Protein AF-A0A359FX45-F1 (afdb_monomer)

Nearest PDB structures (foldseek):
  5uj6-assembly1_B  TM=7.176E-01  e=6.179E-02  Bacteroides uniformis str. 3978 T3 ii
  6ed1-assembly2_C  TM=7.504E-01  e=1.084E-01  Phocaeicola dorei
  5t99-assembly1_A  TM=8.013E-01  e=4.412E-01  Bacteroides uniformis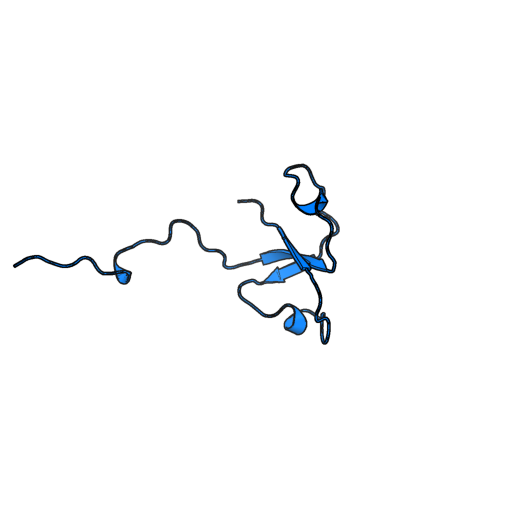
  5t98-assembly2_B  TM=7.896E-0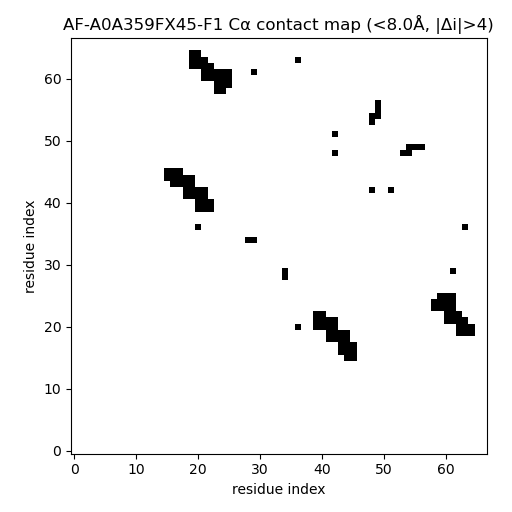1  e=5.078E-01  Bacteroides uniformis
  5t99-assembly2_B  TM=7.943E-01  e=5.447E-01  Bacteroides uniformis

Foldseek 3Di:
DDDDDDPVVDDDPDDPWDKWFKDDDDDPCVPDPPDDSVVGDIDTPPDDCVVVVCPPVDDDMDTHDDD

pLDDT: mean 90.49, std 11.46, range [50.06, 98.38]

Secondary structure (DSSP, 8-state):
---PPPGGGPPPS----EEEEEEES--GGGG-TT---TTSEEEEESS-GGGGT-TT--S-EEEE---

Sequence (67 aa):
ISSESTLSDLEPLLTIDGYWKFNIGDDQSWAAEAFDDSQWDSIAAPGSWQDWGYIGYNSYAWYRKEV

Solvent-accessible surface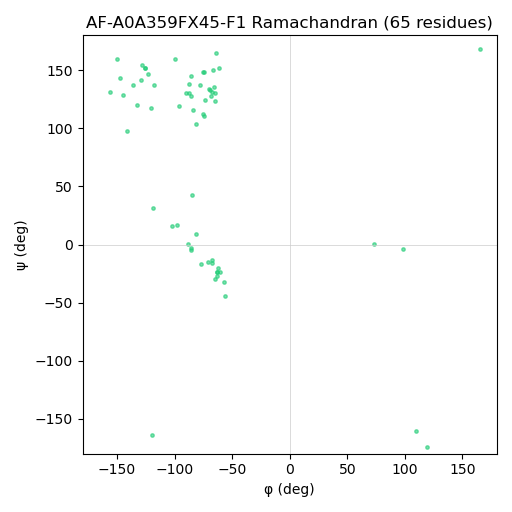 area (backbone atoms only — not comparable to full-atom values): 4655 Å² total; per-residue (Å²): 137,84,83,81,85,55,82,87,76,56,80,76,93,71,80,76,65,45,75,28,36,34,48,81,47,86,62,80,67,73,72,42,87,87,51,86,60,83,85,41,47,78,44,65,30,85,70,64,63,44,82,74,73,46,63,90,68,86,73,56,60,48,78,47,77,92,130

Structure (mmCIF, N/CA/C/O backbone):
data_AF-A0A359FX45-F1
#
_entry.id   AF-A0A359FX45-F1
#
loop_
_atom_site.group_PDB
_atom_site.id
_atom_site.type_symbol
_atom_site.label_atom_id
_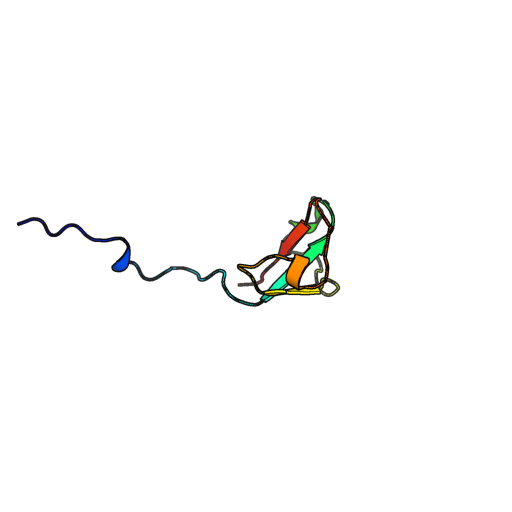atom_site.label_alt_id
_atom_site.label_comp_id
_atom_site.label_asym_id
_atom_site.label_entity_id
_atom_site.label_seq_id
_atom_site.pdbx_PDB_ins_code
_atom_site.Cartn_x
_atom_site.Cartn_y
_atom_site.Cartn_z
_atom_site.occupancy
_atom_site.B_iso_or_equiv
_atom_site.auth_seq_id
_atom_site.auth_comp_id
_atom_site.auth_asym_id
_atom_site.auth_atom_id
_atom_site.pdbx_PDB_model_num
ATOM 1 N N . ILE A 1 1 ? 0.027 -28.705 38.922 1.00 50.06 1 ILE A N 1
ATOM 2 C CA . ILE A 1 1 ? 0.359 -28.875 37.491 1.00 50.06 1 ILE A CA 1
ATOM 3 C C . ILE A 1 1 ? -0.219 -27.647 36.815 1.00 50.06 1 ILE A C 1
ATOM 5 O O . ILE A 1 1 ? -1.434 -27.563 36.705 1.00 50.06 1 ILE A O 1
ATOM 9 N N . SER A 1 2 ? 0.612 -26.637 36.568 1.00 51.25 2 SER A N 1
ATOM 10 C CA . SER A 1 2 ? 0.179 -25.416 35.886 1.00 51.25 2 SER A CA 1
ATOM 11 C C . SER A 1 2 ? 0.239 -25.694 34.394 1.00 51.25 2 SER A C 1
ATOM 13 O O . SER A 1 2 ? 1.311 -25.999 33.882 1.00 51.25 2 SER A O 1
ATOM 15 N N . SER A 1 3 ? -0.909 -25.672 33.731 1.00 65.50 3 SER A N 1
ATOM 16 C CA . SER A 1 3 ? -0.976 -25.747 32.276 1.00 65.50 3 SER A CA 1
ATOM 17 C C . SER A 1 3 ? -0.561 -24.388 31.720 1.00 65.50 3 SER A C 1
ATOM 19 O O . SER A 1 3 ? -1.245 -23.396 31.965 1.00 65.50 3 SER A O 1
ATOM 21 N N . GLU A 1 4 ? 0.581 -24.325 31.041 1.00 71.00 4 GLU A N 1
ATOM 22 C CA . GLU A 1 4 ? 0.987 -23.138 30.287 1.00 71.00 4 GLU A CA 1
ATOM 23 C C . GLU A 1 4 ? 0.141 -23.035 29.015 1.00 71.00 4 GLU A C 1
ATOM 25 O O . GLU A 1 4 ? 0.080 -23.976 28.224 1.00 71.00 4 GLU A O 1
ATOM 30 N N . SER A 1 5 ? -0.530 -21.898 28.838 1.00 70.75 5 SER A N 1
ATOM 31 C CA . SER A 1 5 ? -1.254 -21.560 27.613 1.00 70.75 5 SER A CA 1
ATOM 32 C C . SER A 1 5 ? -0.260 -21.315 26.479 1.00 70.75 5 SER A C 1
ATOM 34 O O . SER A 1 5 ? 0.716 -20.583 26.662 1.00 70.75 5 SER A O 1
ATOM 36 N N . THR A 1 6 ? -0.498 -21.904 25.309 1.00 76.94 6 THR A N 1
ATOM 37 C CA . THR A 1 6 ? 0.400 -21.782 24.154 1.00 76.94 6 THR A CA 1
ATOM 38 C C . THR A 1 6 ? -0.112 -20.739 23.163 1.00 76.94 6 THR A C 1
ATOM 40 O O . THR A 1 6 ? -1.296 -20.415 23.137 1.00 76.94 6 THR A O 1
ATOM 43 N N . LEU A 1 7 ? 0.767 -20.214 22.301 1.00 69.19 7 LEU A N 1
ATOM 44 C CA . LEU A 1 7 ? 0.362 -19.279 21.238 1.00 69.19 7 LEU A CA 1
ATOM 45 C C . LEU A 1 7 ? -0.651 -19.893 20.254 1.00 69.19 7 LEU A C 1
ATOM 47 O O . LEU A 1 7 ? -1.405 -19.159 19.628 1.00 69.19 7 LEU A O 1
ATOM 51 N N . SER A 1 8 ? -0.686 -21.224 20.141 1.00 73.06 8 SER A N 1
ATOM 52 C CA . SER A 1 8 ? -1.646 -21.977 19.326 1.00 73.06 8 SER A CA 1
ATOM 53 C C . SER A 1 8 ? -3.077 -21.981 19.870 1.00 73.06 8 SER A C 1
ATOM 55 O O . SER A 1 8 ? -3.986 -22.326 19.125 1.00 73.06 8 SER A O 1
ATOM 57 N N . ASP A 1 9 ? -3.286 -21.599 21.134 1.00 79.94 9 ASP A N 1
ATOM 58 C CA . ASP A 1 9 ? -4.615 -21.523 21.757 1.00 79.94 9 ASP A CA 1
ATOM 59 C C . ASP A 1 9 ? -5.301 -20.156 21.539 1.00 79.94 9 ASP A C 1
ATOM 61 O O . ASP A 1 9 ? -6.403 -19.922 22.037 1.00 79.94 9 ASP A O 1
ATOM 65 N N . LEU A 1 10 ? -4.646 -19.225 20.832 1.00 79.56 10 LEU A N 1
ATOM 66 C CA . LEU A 1 10 ? -5.178 -17.895 20.537 1.00 79.56 10 LEU A CA 1
ATOM 67 C C . LEU A 1 10 ? -5.824 -17.870 19.150 1.00 79.56 10 LEU A C 1
ATOM 69 O O . LEU A 1 10 ? -5.147 -18.039 18.137 1.00 79.56 10 LEU A O 1
ATOM 73 N N . GLU A 1 11 ? -7.122 -17.577 19.102 1.00 77.44 11 GLU A N 1
ATOM 74 C CA . GLU A 1 11 ? -7.790 -17.212 17.852 1.00 77.44 11 GLU A CA 1
ATOM 75 C C . GLU A 1 11 ? -7.275 -15.836 17.387 1.00 77.44 11 GLU A C 1
ATOM 77 O O . GLU A 1 11 ? -7.276 -14.881 18.177 1.00 77.44 11 GLU A O 1
ATOM 82 N N . PRO A 1 12 ? -6.814 -15.694 16.130 1.00 71.38 12 PRO A N 1
ATOM 83 C CA . PRO A 1 12 ? -6.332 -14.418 15.630 1.00 71.38 12 PRO A CA 1
ATOM 84 C C . PRO A 1 12 ? -7.479 -13.405 15.591 1.00 71.38 12 PRO A C 1
ATOM 86 O O . PRO A 1 12 ? -8.496 -13.614 14.935 1.00 71.38 12 PRO A O 1
ATOM 89 N N . LEU A 1 13 ? -7.291 -12.274 16.276 1.00 75.56 13 LEU A N 1
ATOM 90 C CA . LEU A 1 13 ? -8.284 -11.194 16.337 1.00 75.56 13 LEU A CA 1
ATOM 91 C C . LEU A 1 13 ? -8.556 -10.561 14.962 1.00 75.56 13 LEU A C 1
ATOM 93 O O . LEU A 1 13 ? -9.639 -10.028 14.739 1.00 75.56 13 LEU A O 1
ATOM 97 N N . LEU A 1 14 ? -7.574 -10.604 14.055 1.00 78.19 14 LEU A N 1
ATOM 98 C CA . LEU A 1 14 ? -7.680 -10.117 12.683 1.00 78.19 14 LEU A CA 1
ATOM 99 C C . LEU A 1 14 ? -6.655 -10.833 11.797 1.00 78.19 14 LEU A C 1
ATOM 101 O O . LEU A 1 14 ? -5.469 -10.875 12.130 1.00 78.19 14 LEU A O 1
ATOM 105 N N . THR A 1 15 ? -7.097 -11.349 10.652 1.00 82.69 15 THR A N 1
ATOM 106 C CA . THR A 1 15 ? -6.201 -11.835 9.599 1.00 82.69 15 THR A CA 1
ATOM 107 C C . THR A 1 15 ? -5.880 -10.700 8.630 1.00 82.69 15 THR A C 1
ATOM 109 O O . THR A 1 15 ? -6.756 -9.982 8.136 1.00 82.69 15 THR A O 1
ATOM 112 N N . ILE A 1 16 ? -4.592 -10.509 8.355 1.00 87.31 16 ILE A N 1
ATOM 113 C CA . ILE A 1 16 ? -4.133 -9.530 7.359 1.00 87.31 16 ILE A CA 1
ATOM 114 C C . ILE A 1 16 ? -4.122 -10.110 5.943 1.00 87.31 16 ILE A C 1
ATOM 116 O O . ILE A 1 16 ? -3.864 -9.383 4.988 1.00 87.31 16 ILE A O 1
ATOM 120 N N . ASP A 1 17 ? -4.446 -11.393 5.806 1.00 92.00 17 ASP A N 1
ATOM 121 C CA . ASP A 1 17 ? -4.530 -12.083 4.531 1.00 92.00 17 ASP A CA 1
ATOM 122 C C . ASP A 1 17 ? -5.602 -11.472 3.614 1.00 92.00 17 ASP A C 1
ATOM 124 O O . ASP A 1 17 ? -6.609 -10.899 4.057 1.00 92.00 17 ASP A O 1
ATOM 128 N N . GLY A 1 18 ? -5.385 -11.613 2.310 1.00 93.31 18 GLY A N 1
ATOM 129 C CA . GLY A 1 18 ? -6.332 -11.226 1.270 1.00 93.31 18 GLY A CA 1
ATOM 130 C C . GLY A 1 18 ? -5.876 -10.016 0.467 1.00 93.31 18 GLY A C 1
ATOM 131 O O . GLY A 1 18 ? -4.691 -9.700 0.404 1.00 93.31 18 GLY A O 1
ATOM 132 N N . TYR A 1 19 ? -6.829 -9.367 -0.195 1.00 95.88 19 TYR A N 1
ATOM 133 C CA . TYR A 1 19 ? -6.557 -8.253 -1.095 1.00 95.88 19 TYR A CA 1
ATOM 134 C C . TYR A 1 19 ? -6.528 -6.918 -0.356 1.00 95.88 19 TYR A C 1
ATOM 136 O O . TYR A 1 19 ? -7.373 -6.642 0.494 1.00 95.88 19 TYR A O 1
ATOM 144 N N . TRP A 1 20 ? -5.560 -6.090 -0.729 1.00 97.56 20 TRP A N 1
ATOM 145 C CA . TRP A 1 20 ? -5.342 -4.747 -0.209 1.00 97.56 20 TRP A CA 1
ATOM 146 C C . TRP A 1 20 ? -5.288 -3.757 -1.360 1.00 97.56 20 TRP A C 1
ATOM 148 O O . TRP A 1 20 ? -4.864 -4.114 -2.461 1.00 97.56 20 TRP A O 1
ATOM 158 N N . LYS A 1 21 ? -5.675 -2.508 -1.100 1.00 98.06 21 LYS A N 1
ATOM 159 C CA . LYS A 1 21 ? -5.359 -1.391 -1.986 1.00 98.06 21 LYS A CA 1
ATOM 160 C C . LYS A 1 21 ? -3.868 -1.101 -1.905 1.00 98.06 21 LYS A C 1
ATOM 162 O O . LYS A 1 21 ? -3.321 -1.043 -0.806 1.00 98.06 21 LYS A O 1
ATOM 167 N N . PHE A 1 22 ? -3.222 -0.919 -3.049 1.00 98.38 22 PHE A N 1
ATOM 168 C CA . PHE A 1 22 ? -1.778 -0.749 -3.143 1.00 98.38 22 PHE A CA 1
ATOM 169 C C . PHE A 1 22 ? -1.397 0.371 -4.101 1.00 98.38 22 PHE A C 1
ATOM 171 O O . PHE A 1 22 ? -1.946 0.475 -5.198 1.00 98.38 22 PHE A O 1
ATOM 178 N N . ASN A 1 23 ? -0.429 1.185 -3.688 1.00 98.25 23 ASN A N 1
ATOM 179 C CA . ASN A 1 23 ? 0.150 2.210 -4.541 1.00 98.25 23 ASN A CA 1
ATOM 180 C C . ASN A 1 23 ? 1.630 2.427 -4.226 1.00 98.25 23 ASN A C 1
ATOM 182 O O . ASN A 1 23 ? 2.056 2.394 -3.068 1.00 98.25 23 ASN A O 1
ATOM 186 N N . ILE A 1 24 ? 2.413 2.676 -5.273 1.00 98.06 24 ILE A N 1
ATOM 187 C CA . ILE A 1 24 ? 3.834 3.001 -5.160 1.00 98.06 24 ILE A CA 1
ATOM 188 C C . ILE A 1 24 ? 4.041 4.497 -4.922 1.00 98.06 24 ILE A C 1
ATOM 190 O O . ILE A 1 24 ? 3.334 5.336 -5.476 1.00 98.06 24 ILE A O 1
ATOM 194 N N . GLY A 1 25 ? 5.056 4.827 -4.129 1.00 97.50 25 GLY A N 1
ATOM 195 C CA . GLY A 1 25 ? 5.437 6.186 -3.757 1.00 97.50 25 GLY A CA 1
ATOM 196 C C . GLY A 1 25 ? 5.365 6.404 -2.248 1.00 97.50 25 GLY A C 1
ATOM 197 O O . GLY A 1 25 ? 5.148 5.464 -1.482 1.00 97.50 25 GLY A O 1
ATOM 198 N N . ASP A 1 26 ? 5.582 7.647 -1.827 1.00 97.94 26 ASP A N 1
ATOM 199 C CA . ASP A 1 26 ? 5.557 8.036 -0.418 1.00 97.94 26 ASP A CA 1
ATOM 200 C C . ASP A 1 26 ? 4.898 9.406 -0.252 1.00 97.94 26 ASP A C 1
ATOM 202 O O . ASP A 1 26 ? 5.522 10.444 -0.475 1.00 97.94 26 ASP A O 1
ATOM 206 N N . ASP A 1 27 ? 3.614 9.404 0.097 1.00 97.94 27 ASP A N 1
ATOM 207 C CA . ASP A 1 27 ? 2.857 10.614 0.396 1.00 97.94 27 ASP A CA 1
ATOM 208 C C . ASP A 1 27 ? 2.076 10.409 1.695 1.00 97.94 27 ASP A C 1
ATOM 210 O O . ASP A 1 27 ? 1.218 9.534 1.818 1.00 97.94 27 ASP A O 1
ATOM 214 N N . GLN A 1 28 ? 2.368 11.253 2.683 1.00 97.62 28 GLN A N 1
ATOM 215 C CA . GLN A 1 28 ? 1.771 11.171 4.011 1.00 97.62 28 GLN A CA 1
ATOM 216 C C . GLN A 1 28 ? 0.246 11.381 3.999 1.00 97.62 28 GLN A C 1
ATOM 218 O O . GLN A 1 28 ? -0.443 10.908 4.905 1.00 97.62 28 GLN A O 1
ATOM 223 N N . SER A 1 29 ? -0.304 12.061 2.986 1.00 97.94 29 SER A N 1
ATOM 224 C CA . SER A 1 29 ? -1.752 12.254 2.843 1.00 97.94 29 SER A CA 1
ATOM 225 C C . SER A 1 29 ? -2.511 10.938 2.650 1.00 97.94 29 SER A C 1
ATOM 227 O O . SER A 1 29 ? -3.682 10.854 3.0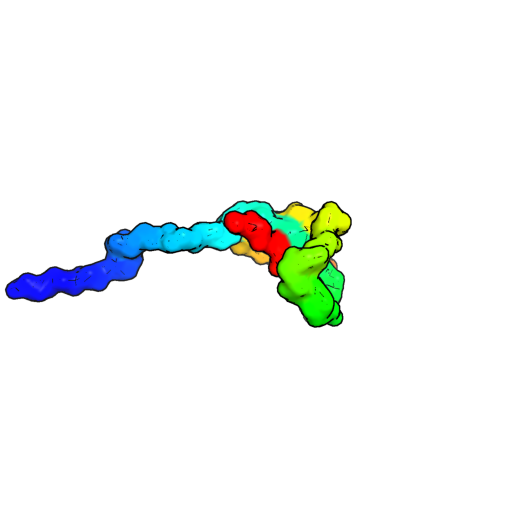23 1.00 97.94 29 SER A O 1
ATOM 229 N N . TRP A 1 30 ? -1.841 9.886 2.167 1.00 98.06 30 TRP A N 1
ATOM 230 C CA . TRP A 1 30 ? -2.426 8.559 1.968 1.00 98.06 30 TRP A CA 1
ATOM 231 C C . TRP A 1 30 ? -2.791 7.851 3.276 1.00 98.06 30 TRP A C 1
ATOM 233 O O . TRP A 1 30 ? -3.533 6.871 3.251 1.00 98.06 30 TRP A O 1
ATOM 243 N N . ALA A 1 31 ? -2.319 8.343 4.425 1.00 97.44 31 ALA A N 1
ATOM 244 C CA . ALA A 1 31 ? -2.721 7.846 5.739 1.00 97.44 31 ALA A CA 1
ATOM 245 C C . ALA A 1 31 ? -4.112 8.334 6.179 1.00 97.44 31 ALA A C 1
ATOM 247 O O . ALA A 1 31 ? -4.668 7.794 7.133 1.00 97.44 31 ALA A O 1
ATOM 248 N N . ALA A 1 32 ? -4.663 9.375 5.544 1.00 97.81 32 ALA A N 1
ATOM 249 C CA . ALA A 1 32 ? -5.935 9.943 5.970 1.00 97.81 32 ALA A CA 1
ATOM 250 C C . ALA A 1 32 ? -7.079 8.934 5.776 1.00 97.81 32 ALA A C 1
ATOM 252 O O . ALA A 1 32 ? -7.189 8.295 4.729 1.00 97.81 32 ALA A O 1
ATOM 253 N N . GLU A 1 33 ? -7.957 8.814 6.773 1.00 96.31 33 GLU A N 1
ATOM 254 C CA . GLU A 1 33 ? -9.117 7.912 6.727 1.00 96.31 33 GLU A CA 1
ATOM 255 C C . GLU A 1 33 ? -10.001 8.208 5.506 1.00 96.31 33 GLU A C 1
ATOM 257 O O . GLU A 1 33 ? -10.329 7.306 4.745 1.00 96.31 33 GLU A O 1
ATOM 262 N N . ALA A 1 34 ? -10.263 9.493 5.246 1.00 96.62 34 ALA A N 1
ATOM 263 C CA . ALA A 1 34 ? -11.083 9.968 4.131 1.00 96.62 34 ALA A CA 1
ATOM 264 C C . ALA A 1 34 ? -10.352 10.051 2.773 1.00 96.62 34 ALA A C 1
ATOM 266 O O . ALA A 1 34 ? -10.881 10.647 1.835 1.00 96.62 34 ALA A O 1
ATOM 267 N N . PHE A 1 35 ? -9.124 9.534 2.661 1.00 97.56 35 PHE A N 1
ATOM 268 C CA . PHE A 1 35 ? -8.402 9.517 1.389 1.00 97.56 35 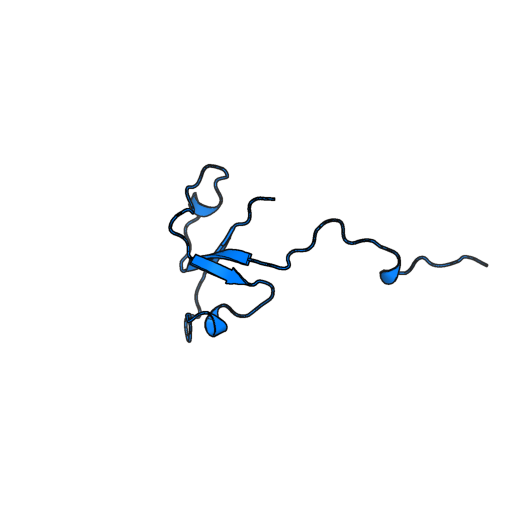PHE A CA 1
ATOM 269 C C . PHE A 1 35 ? -9.085 8.573 0.388 1.00 97.56 35 PHE A C 1
ATOM 271 O O . PHE A 1 35 ? -9.378 7.425 0.720 1.00 97.56 35 PHE A O 1
ATOM 278 N N . ASP A 1 36 ? -9.306 9.048 -0.839 1.00 97.06 36 ASP A N 1
ATOM 279 C CA . ASP A 1 36 ? -9.883 8.250 -1.923 1.00 97.06 36 ASP A CA 1
ATOM 280 C C . ASP A 1 36 ? -8.804 7.379 -2.586 1.00 97.06 36 ASP A C 1
ATOM 282 O O . ASP A 1 36 ? -7.988 7.851 -3.380 1.00 97.06 36 ASP A O 1
ATOM 286 N N . ASP A 1 37 ? -8.813 6.088 -2.260 1.00 97.75 37 ASP A N 1
ATOM 287 C CA . ASP A 1 37 ? -7.936 5.061 -2.827 1.00 97.75 37 ASP A CA 1
ATOM 288 C C . ASP A 1 37 ? -8.607 4.251 -3.957 1.00 97.75 37 ASP A C 1
ATOM 290 O O . ASP A 1 37 ? -8.125 3.183 -4.356 1.00 97.75 37 ASP A O 1
ATOM 294 N N . SER A 1 38 ? -9.706 4.753 -4.534 1.00 97.19 38 SER A N 1
ATOM 295 C CA . SER A 1 38 ? -10.449 4.044 -5.585 1.00 97.19 38 SER A CA 1
ATOM 296 C C . SER A 1 38 ? -9.585 3.703 -6.802 1.00 97.19 38 SER A C 1
ATOM 298 O O . SER A 1 38 ? -9.778 2.647 -7.405 1.00 97.19 38 SER A O 1
ATOM 300 N N . GLN A 1 39 ? -8.603 4.555 -7.114 1.00 97.62 39 GLN A N 1
ATOM 301 C CA . GLN A 1 39 ? -7.675 4.396 -8.239 1.00 97.62 39 GLN A CA 1
ATOM 302 C C . GLN A 1 39 ? -6.452 3.525 -7.924 1.00 97.62 39 GLN A C 1
ATOM 304 O O . GLN A 1 39 ? -5.641 3.288 -8.814 1.00 97.62 39 GLN A O 1
ATOM 309 N N . TRP A 1 40 ? -6.284 3.076 -6.677 1.00 98.38 40 TRP A N 1
ATOM 310 C CA . TRP A 1 40 ? -5.176 2.199 -6.306 1.00 98.38 40 TRP A CA 1
ATOM 311 C C . TRP A 1 40 ? -5.410 0.782 -6.820 1.00 98.38 40 TRP A C 1
ATOM 313 O O . TRP A 1 40 ? -6.552 0.296 -6.866 1.00 98.38 40 TRP A O 1
ATOM 323 N N . ASP A 1 41 ? -4.307 0.105 -7.129 1.00 98.19 41 ASP A N 1
ATOM 324 C CA . ASP A 1 41 ? -4.311 -1.302 -7.504 1.00 98.19 41 ASP A CA 1
ATOM 325 C C . ASP A 1 41 ? -4.796 -2.177 -6.349 1.00 98.19 41 ASP A C 1
ATOM 327 O O . ASP A 1 41 ? -4.854 -1.751 -5.194 1.00 98.19 41 ASP A O 1
ATOM 331 N N . SER A 1 42 ? -5.136 -3.427 -6.658 1.00 97.75 42 SER A N 1
ATOM 332 C CA . SER A 1 42 ? -5.467 -4.426 -5.649 1.00 97.75 42 SER A CA 1
ATOM 333 C C . SER A 1 42 ? -4.528 -5.621 -5.746 1.00 97.75 42 SER A C 1
ATOM 335 O O . SER A 1 42 ? -4.510 -6.306 -6.768 1.00 97.75 42 SER A O 1
ATOM 337 N N . ILE A 1 43 ? -3.759 -5.873 -4.683 1.00 97.88 43 ILE A N 1
ATOM 338 C CA . ILE A 1 43 ? -2.791 -6.978 -4.623 1.00 97.88 43 ILE A CA 1
ATOM 339 C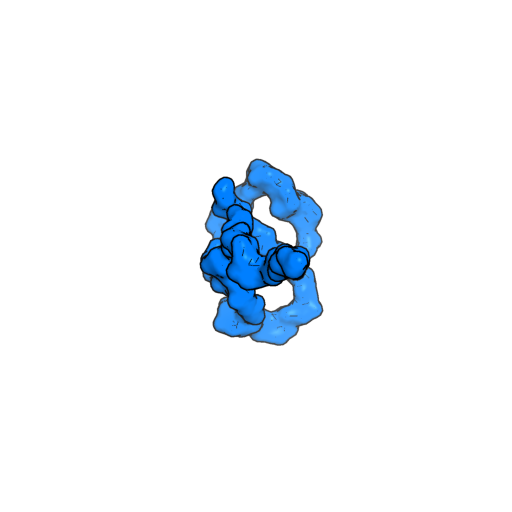 C . ILE A 1 43 ? -2.994 -7.817 -3.362 1.00 97.88 43 ILE A C 1
ATOM 341 O O . ILE A 1 43 ? -3.511 -7.326 -2.357 1.00 97.88 43 ILE A O 1
ATOM 345 N N . ALA A 1 44 ? -2.591 -9.086 -3.410 1.00 96.38 44 ALA A N 1
ATOM 346 C CA . ALA A 1 44 ? -2.660 -9.964 -2.248 1.00 96.38 44 ALA A CA 1
ATOM 347 C C . ALA A 1 44 ? -1.520 -9.682 -1.257 1.00 96.38 44 ALA A C 1
ATOM 349 O O . ALA A 1 44 ? -0.362 -9.550 -1.656 1.00 96.38 44 ALA A O 1
ATOM 350 N N . ALA A 1 45 ? -1.854 -9.669 0.031 1.00 94.25 45 ALA A N 1
ATOM 351 C CA . ALA A 1 45 ? -0.907 -9.720 1.137 1.00 94.25 45 ALA A CA 1
ATOM 352 C C . ALA A 1 45 ? -1.275 -10.883 2.089 1.00 94.25 45 ALA A C 1
ATOM 354 O O . ALA A 1 45 ? -2.454 -11.236 2.166 1.00 94.25 45 ALA A O 1
ATOM 355 N N . PRO A 1 46 ? -0.305 -11.476 2.813 1.00 93.38 46 PRO A N 1
ATOM 356 C CA . PRO A 1 46 ? 1.133 -11.236 2.682 1.00 93.38 46 PRO A CA 1
ATOM 357 C C . PRO A 1 46 ? 1.672 -11.722 1.323 1.00 93.38 46 PRO A C 1
ATOM 359 O O . PRO A 1 46 ? 1.143 -12.656 0.727 1.00 93.38 46 PRO A O 1
ATOM 362 N N . GLY A 1 47 ? 2.720 -11.072 0.818 1.00 93.25 47 GLY A N 1
ATOM 363 C CA . GLY A 1 47 ? 3.295 -11.369 -0.495 1.00 93.25 47 GLY A CA 1
ATOM 364 C C . GLY A 1 47 ? 4.241 -10.268 -0.974 1.00 93.25 47 GLY A C 1
ATOM 365 O O . GLY A 1 47 ? 4.304 -9.194 -0.376 1.00 93.25 47 GLY A O 1
ATOM 366 N N . SER A 1 48 ? 4.996 -10.539 -2.040 1.00 95.25 48 SER A N 1
ATOM 367 C CA . SER A 1 48 ? 5.847 -9.536 -2.686 1.00 95.25 48 SER A CA 1
ATOM 368 C C . SER A 1 48 ? 5.045 -8.763 -3.731 1.00 95.25 48 SER A C 1
ATOM 370 O O . SER A 1 48 ? 4.449 -9.364 -4.622 1.00 95.25 48 SER A O 1
ATOM 372 N N . TRP A 1 49 ? 5.089 -7.428 -3.704 1.00 96.19 49 TRP A N 1
ATOM 373 C CA . TRP A 1 49 ? 4.494 -6.612 -4.774 1.00 96.19 49 TRP A CA 1
ATOM 374 C C . TRP A 1 49 ? 5.153 -6.856 -6.140 1.00 96.19 49 TRP A C 1
ATOM 376 O O . TRP A 1 49 ? 4.548 -6.585 -7.174 1.00 96.19 49 TRP A O 1
ATOM 386 N N . GLN A 1 50 ? 6.375 -7.401 -6.177 1.00 95.62 50 GLN A N 1
ATOM 387 C CA . GLN A 1 50 ? 7.046 -7.727 -7.441 1.00 95.62 50 GLN A CA 1
ATOM 388 C C . GLN A 1 50 ? 6.299 -8.820 -8.215 1.00 95.62 50 GLN A C 1
ATOM 390 O O . GLN A 1 50 ? 6.281 -8.780 -9.444 1.00 95.62 50 GLN A O 1
ATOM 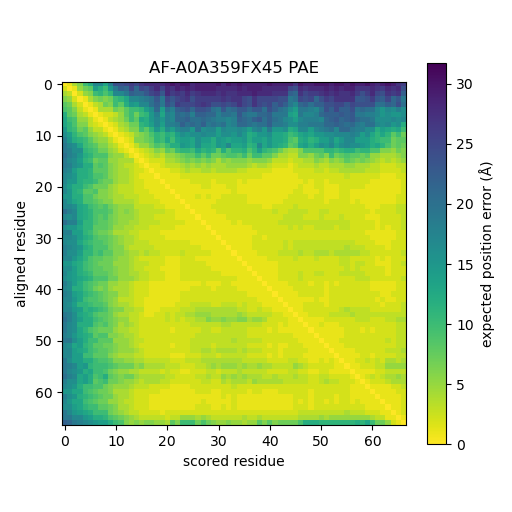395 N N . ASP A 1 51 ? 5.613 -9.725 -7.509 1.00 96.38 51 ASP A N 1
ATOM 396 C CA . ASP A 1 51 ? 4.779 -10.770 -8.118 1.00 96.38 51 ASP A CA 1
ATOM 397 C C . ASP A 1 51 ? 3.537 -10.180 -8.815 1.00 96.38 51 ASP A C 1
ATOM 399 O O . ASP A 1 51 ? 2.919 -10.831 -9.654 1.00 96.38 51 ASP A O 1
ATOM 403 N N . TRP A 1 52 ? 3.208 -8.918 -8.514 1.00 96.25 52 TRP A N 1
ATOM 404 C CA . TRP A 1 52 ? 2.077 -8.164 -9.059 1.00 96.25 52 TRP A CA 1
ATOM 405 C C . TRP A 1 52 ? 2.480 -7.155 -10.144 1.00 96.25 52 TRP A C 1
ATOM 407 O O . TRP A 1 52 ? 1.704 -6.272 -10.493 1.00 96.25 52 TRP A O 1
ATOM 417 N N . GLY A 1 53 ? 3.688 -7.283 -10.701 1.00 96.44 53 GLY A N 1
ATOM 418 C CA . GLY A 1 53 ? 4.156 -6.458 -11.821 1.00 96.44 53 GLY A CA 1
ATOM 419 C C . GLY A 1 53 ? 5.046 -5.279 -11.424 1.00 96.44 53 GLY A C 1
ATOM 420 O O . GLY A 1 53 ? 5.627 -4.639 -12.298 1.00 96.44 53 GLY A O 1
ATOM 421 N N . TYR A 1 54 ? 5.262 -5.047 -10.128 1.00 96.12 54 TYR A N 1
ATOM 422 C CA . TYR A 1 54 ? 6.171 -4.015 -9.610 1.00 96.12 54 TYR A CA 1
ATOM 423 C C . TYR A 1 54 ? 7.632 -4.496 -9.538 1.00 96.12 54 TYR A C 1
ATOM 425 O O . TYR A 1 54 ? 8.340 -4.279 -8.552 1.00 96.12 54 TYR A O 1
ATOM 433 N N . ILE A 1 55 ? 8.088 -5.204 -10.574 1.00 96.19 55 ILE A N 1
ATOM 434 C CA . ILE A 1 55 ? 9.412 -5.838 -10.623 1.00 96.19 55 ILE A CA 1
ATOM 435 C C . ILE A 1 55 ? 10.510 -4.769 -10.602 1.00 96.19 55 ILE A C 1
ATOM 437 O O . ILE A 1 55 ? 10.494 -3.823 -11.386 1.00 96.19 55 ILE A O 1
ATOM 441 N N . GLY A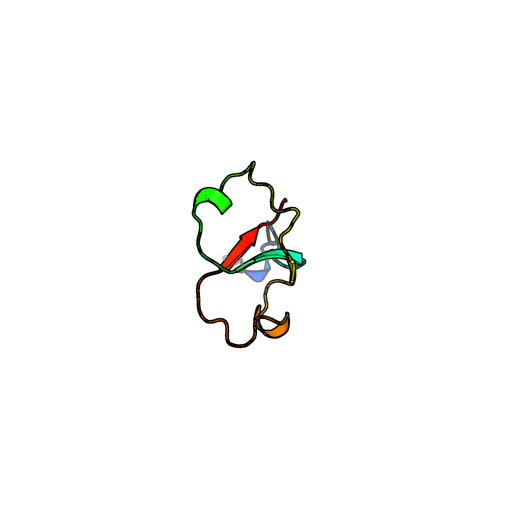 1 56 ? 11.493 -4.934 -9.713 1.00 95.56 56 GLY A N 1
ATOM 442 C CA . GLY A 1 56 ? 12.631 -4.016 -9.598 1.00 95.56 56 GLY A CA 1
ATOM 443 C C . GLY A 1 56 ? 12.306 -2.663 -8.956 1.00 95.56 56 GLY A C 1
ATOM 444 O O . GLY A 1 56 ? 13.213 -1.845 -8.787 1.00 95.56 56 GLY A O 1
ATOM 445 N N . TYR A 1 57 ? 11.052 -2.425 -8.557 1.00 96.19 57 TYR A N 1
ATOM 446 C CA . TYR A 1 57 ? 10.701 -1.274 -7.738 1.00 96.19 57 TYR A CA 1
ATOM 447 C C . TYR A 1 57 ? 11.164 -1.500 -6.291 1.00 96.19 57 TYR A C 1
ATOM 449 O O . TYR A 1 57 ? 10.628 -2.347 -5.575 1.00 96.19 57 TYR A O 1
ATOM 457 N N . ASN A 1 58 ? 12.174 -0.729 -5.876 1.00 94.25 58 ASN A N 1
ATOM 458 C CA . ASN A 1 58 ? 12.876 -0.867 -4.593 1.00 94.25 58 ASN A CA 1
ATOM 459 C C . ASN A 1 58 ? 12.740 0.385 -3.710 1.00 94.25 58 ASN A C 1
ATOM 461 O O . ASN A 1 58 ? 13.670 0.750 -2.992 1.00 94.25 58 ASN A O 1
ATOM 465 N N . SER A 1 59 ? 11.618 1.094 -3.819 1.00 95.75 59 SER A N 1
ATOM 466 C CA . SER A 1 59 ? 11.337 2.291 -3.024 1.00 95.75 59 SER A CA 1
ATOM 467 C C . SER A 1 59 ? 10.072 2.088 -2.183 1.00 95.75 59 SER A C 1
ATOM 469 O O . SER A 1 59 ? 9.650 0.956 -1.954 1.00 95.75 59 SER A O 1
ATOM 471 N N . TYR A 1 60 ? 9.501 3.172 -1.675 1.00 97.62 60 TYR A N 1
ATOM 472 C CA . TYR A 1 60 ? 8.367 3.150 -0.760 1.00 97.62 60 TYR A CA 1
ATOM 473 C C . TYR A 1 60 ? 7.057 2.820 -1.473 1.00 97.62 60 TYR A C 1
ATOM 475 O O . TYR A 1 60 ? 6.868 3.151 -2.647 1.00 97.62 60 TYR A O 1
ATOM 483 N N . ALA A 1 61 ? 6.158 2.160 -0.757 1.00 97.56 61 ALA A N 1
ATOM 484 C CA . ALA A 1 61 ? 4.812 1.856 -1.205 1.00 97.56 61 ALA A CA 1
ATOM 485 C C . ALA A 1 61 ? 3.880 1.797 0.004 1.00 97.56 61 ALA A C 1
ATOM 487 O O . ALA A 1 61 ? 4.326 1.597 1.137 1.00 97.56 61 ALA A O 1
ATOM 488 N N . TRP A 1 62 ? 2.589 1.950 -0.254 1.00 98.12 62 TRP A N 1
ATOM 489 C CA . TRP A 1 62 ? 1.556 1.977 0.767 1.00 98.12 62 TRP A CA 1
ATOM 490 C C . TRP A 1 62 ? 0.500 0.911 0.505 1.00 98.12 62 TRP A C 1
ATOM 492 O O . TRP A 1 62 ? 0.162 0.606 -0.639 1.00 98.12 62 TRP A O 1
ATOM 502 N N . TYR A 1 63 ? -0.037 0.378 1.601 1.00 97.31 63 TYR A N 1
ATOM 503 C CA . TYR A 1 63 ? -1.162 -0.547 1.615 1.00 97.31 63 TYR A CA 1
ATOM 504 C C . TYR A 1 63 ? -2.325 0.083 2.381 1.00 97.31 63 TYR A C 1
ATOM 506 O O . TYR A 1 63 ? -2.119 0.659 3.451 1.00 97.31 63 TYR A O 1
ATOM 514 N N . ARG A 1 64 ? -3.546 -0.058 1.863 1.00 97.19 64 ARG A N 1
ATOM 515 C CA . ARG A 1 64 ? -4.789 0.352 2.532 1.00 97.19 64 ARG A CA 1
ATOM 516 C C . ARG A 1 64 ? -5.799 -0.796 2.529 1.00 97.19 64 ARG A C 1
ATOM 518 O O . ARG A 1 64 ? -5.888 -1.556 1.563 1.00 97.19 64 ARG A O 1
ATOM 525 N N . LYS A 1 65 ? -6.534 -0.944 3.630 1.00 93.44 65 LYS A N 1
ATOM 526 C CA . LYS A 1 65 ? -7.621 -1.918 3.787 1.00 93.44 65 LYS A CA 1
ATOM 527 C C . LYS A 1 65 ? -8.703 -1.308 4.653 1.00 93.44 65 LYS A C 1
ATOM 529 O O . LYS A 1 65 ? -8.420 -0.808 5.738 1.00 93.44 65 LYS A O 1
ATOM 534 N N . GLU A 1 66 ? -9.920 -1.375 4.148 1.00 87.94 66 GLU A N 1
ATOM 535 C CA . GLU A 1 66 ? -11.131 -1.115 4.910 1.00 87.94 66 GLU A CA 1
ATOM 536 C C . GLU A 1 66 ? -11.527 -2.431 5.599 1.00 87.94 66 GLU A C 1
ATOM 538 O O . GLU A 1 66 ? -11.537 -3.484 4.952 1.00 87.94 66 GLU A O 1
ATOM 543 N N . VAL A 1 67 ? -11.740 -2.393 6.918 1.00 80.56 67 VAL A N 1
ATOM 544 C CA . VAL A 1 67 ? -12.051 -3.560 7.768 1.00 80.56 67 VAL A CA 1
ATOM 545 C C . VAL A 1 67 ? -13.402 -3.358 8.427 1.00 80.56 67 VAL A C 1
ATOM 547 O O . VAL A 1 67 ? -13.629 -2.237 8.932 1.00 80.56 67 VAL A O 1
#

Radius of gyration: 16.82 Å; Cα contacts (8 Å, |Δi|>4): 62; chains: 1; bounding box: 25×41×49 Å

Mean predicted aligned error: 6.48 Å